Protein AF-A0A3A8ZAN8-F1 (afdb_monomer_lite)

pLDDT: mean 76.98, std 11.18, range [51.56, 93.5]

Secondary structure (DSSP, 8-state):
--HHHHHHHHHHHHHHHHHHHHHTHHHHHHHHHHHHHHHHHHHHHHHHHHHHHHHHHHHHHHHHHHHHHHHHHTTSS-HHHHHHHHHHHHHHHHHHHHHHHHHHHHHHHHHHTS--HHHHHHHHHHHHH--S--HHHHHHH-S-------

Sequence (150 aa):
MNQRVLIEVVLTDIRAKAELAKRDLGSLIKRIRTQRRAATAGEIKRAQTTLTAIEKRLAELSKLTQVIYEDNVSGKLTDERFMKMSQRYDEEQQQLKKDIEELQRQCDRENDRAFCKEQFLKAVRKFMEMKTLTPTILHELVERIDVYQT

Radius of gyration: 28.52 Å; chain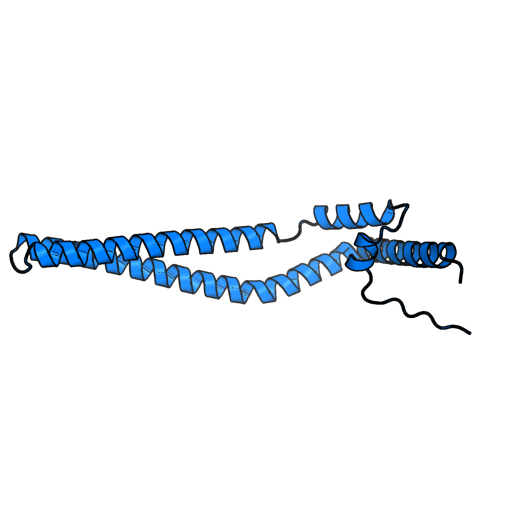s: 1; bounding box: 70×25×70 Å

Structure (mmCIF, N/CA/C/O backbone):
data_AF-A0A3A8ZAN8-F1
#
_entry.id   AF-A0A3A8ZAN8-F1
#
loop_
_atom_site.group_PDB
_atom_site.id
_atom_site.type_symbol
_atom_site.label_atom_id
_atom_site.label_alt_id
_atom_site.label_comp_id
_atom_site.label_asym_id
_atom_site.label_entity_id
_atom_site.label_seq_id
_atom_site.pdbx_PDB_ins_code
_atom_site.Cartn_x
_atom_site.Cartn_y
_atom_site.Cartn_z
_atom_site.occupancy
_atom_site.B_iso_or_equiv
_atom_site.auth_seq_id
_atom_site.auth_comp_id
_atom_site.auth_asym_id
_atom_site.auth_atom_id
_atom_site.pdbx_PDB_model_num
ATOM 1 N N . MET A 1 1 ? 46.940 3.616 -30.488 1.00 52.62 1 MET A N 1
ATOM 2 C CA . MET A 1 1 ? 45.562 3.458 -31.002 1.00 52.62 1 MET A CA 1
ATOM 3 C C . MET A 1 1 ? 44.898 4.830 -30.993 1.00 52.62 1 MET A C 1
ATOM 5 O O . MET A 1 1 ? 44.898 5.475 -29.954 1.00 52.62 1 MET A O 1
ATOM 9 N N . ASN A 1 2 ? 44.440 5.335 -32.141 1.00 63.88 2 ASN A N 1
ATOM 10 C CA . ASN A 1 2 ? 43.892 6.692 -32.233 1.00 63.88 2 ASN A CA 1
ATOM 11 C C . ASN A 1 2 ? 42.530 6.760 -31.528 1.00 63.88 2 ASN A C 1
ATOM 13 O O . ASN A 1 2 ? 41.580 6.122 -31.972 1.00 63.88 2 ASN A O 1
ATOM 17 N N . GLN A 1 3 ? 42.419 7.569 -30.470 1.00 66.75 3 GLN A N 1
ATOM 18 C CA . GLN A 1 3 ? 41.173 7.819 -29.728 1.00 66.75 3 GLN A CA 1
ATOM 19 C C . GLN A 1 3 ? 40.000 8.182 -30.659 1.00 66.75 3 GLN A C 1
ATOM 21 O O . GLN A 1 3 ? 38.870 7.765 -30.428 1.00 66.75 3 GLN A O 1
ATOM 26 N N . ARG A 1 4 ? 40.281 8.892 -31.761 1.00 72.81 4 ARG A N 1
ATOM 27 C CA . ARG A 1 4 ? 39.295 9.216 -32.805 1.00 72.81 4 ARG A CA 1
ATOM 28 C C . ARG A 1 4 ? 38.702 7.980 -33.489 1.00 72.81 4 ARG A C 1
ATOM 30 O O . ARG A 1 4 ? 37.497 7.934 -33.684 1.00 72.81 4 ARG A O 1
ATOM 37 N N . VAL A 1 5 ? 39.527 6.977 -33.789 1.00 77.31 5 VAL A N 1
ATOM 38 C CA . VAL A 1 5 ? 39.090 5.742 -34.462 1.00 77.31 5 VAL A CA 1
ATOM 39 C C . VAL A 1 5 ? 38.217 4.908 -33.527 1.00 77.31 5 VAL A C 1
ATOM 41 O O . VAL A 1 5 ? 37.176 4.411 -33.941 1.00 77.31 5 VAL A O 1
ATOM 44 N N . LEU A 1 6 ? 38.585 4.807 -32.245 1.00 77.81 6 LEU A N 1
ATOM 45 C CA . LEU A 1 6 ? 37.768 4.096 -31.258 1.00 77.81 6 LEU A CA 1
ATOM 46 C C . LEU A 1 6 ? 36.402 4.776 -31.062 1.00 77.81 6 LEU A C 1
ATOM 48 O O . LEU A 1 6 ? 35.382 4.094 -31.021 1.00 77.81 6 LEU A O 1
ATOM 52 N N . ILE A 1 7 ? 36.367 6.113 -31.002 1.00 78.94 7 ILE A N 1
ATOM 53 C CA . ILE A 1 7 ? 35.115 6.877 -30.893 1.00 78.94 7 ILE A CA 1
ATOM 54 C C . ILE A 1 7 ? 34.216 6.648 -32.116 1.00 78.94 7 ILE A C 1
ATOM 56 O O . ILE A 1 7 ? 33.016 6.440 -31.947 1.00 78.94 7 ILE A O 1
ATOM 60 N N . GLU A 1 8 ? 34.768 6.653 -33.332 1.00 78.88 8 GLU A N 1
ATOM 61 C CA . GLU A 1 8 ? 33.988 6.395 -34.550 1.00 78.88 8 GLU A CA 1
ATOM 62 C C . GLU A 1 8 ? 33.424 4.973 -34.604 1.00 78.88 8 GLU A C 1
ATOM 64 O O . GLU A 1 8 ? 32.253 4.795 -34.950 1.00 78.88 8 GLU A O 1
ATOM 69 N N . VAL A 1 9 ? 34.215 3.967 -34.222 1.00 81.75 9 VAL A N 1
ATOM 70 C CA . VAL A 1 9 ? 33.768 2.566 -34.188 1.00 81.75 9 VAL A CA 1
ATOM 71 C C . VAL A 1 9 ? 32.639 2.386 -33.175 1.00 81.75 9 VAL A C 1
ATOM 73 O O . VAL A 1 9 ? 31.597 1.823 -33.511 1.00 81.75 9 VAL A O 1
ATOM 76 N N . VAL A 1 10 ? 32.796 2.931 -31.966 1.00 79.50 10 VAL A N 1
ATOM 77 C CA . VAL A 1 10 ? 31.777 2.844 -30.911 1.00 79.50 10 VAL A CA 1
ATOM 78 C C . VAL A 1 10 ? 30.502 3.599 -31.305 1.00 79.50 10 VAL A C 1
ATOM 80 O O . VAL A 1 10 ? 29.403 3.076 -31.135 1.00 79.50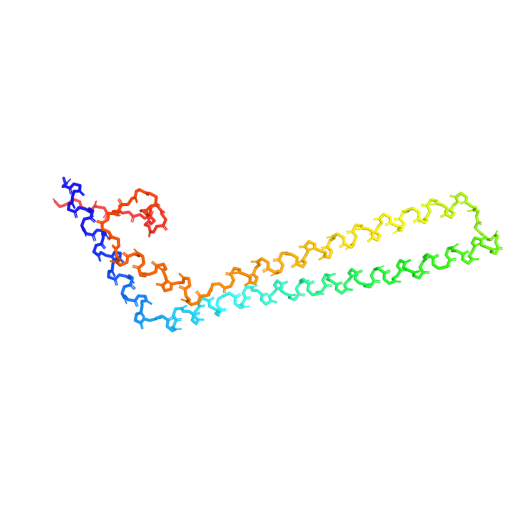 10 VAL A O 1
ATOM 83 N N . LEU A 1 11 ? 30.615 4.797 -31.892 1.00 79.81 11 LEU A N 1
ATOM 84 C CA . LEU A 1 11 ? 29.453 5.542 -32.395 1.00 79.81 11 LEU A CA 1
ATOM 85 C C . LEU A 1 11 ? 28.712 4.784 -33.500 1.00 79.81 11 LEU A C 1
ATOM 87 O O . LEU A 1 11 ? 27.480 4.779 -33.527 1.00 79.81 11 LEU A O 1
ATOM 91 N N . THR A 1 12 ? 29.446 4.151 -34.412 1.00 81.19 12 THR A N 1
ATOM 92 C CA . THR A 1 12 ? 28.859 3.381 -35.514 1.00 81.19 12 THR A CA 1
ATOM 93 C C . THR A 1 12 ? 28.125 2.148 -34.989 1.00 81.19 12 THR A C 1
ATOM 95 O O . THR A 1 12 ? 26.995 1.896 -35.406 1.00 81.19 12 THR A O 1
ATOM 98 N N . ASP A 1 13 ? 28.709 1.434 -34.025 1.00 79.88 13 ASP A N 1
ATOM 99 C CA . ASP A 1 13 ? 28.081 0.274 -33.383 1.00 79.88 13 ASP A CA 1
ATOM 100 C C . ASP A 1 13 ? 26.811 0.659 -32.605 1.00 79.88 13 ASP A C 1
ATOM 102 O O . ASP A 1 13 ? 25.757 0.041 -32.780 1.00 79.88 13 ASP A O 1
ATOM 106 N N . ILE A 1 14 ? 26.856 1.744 -31.822 1.00 77.44 14 ILE A N 1
ATOM 107 C CA . ILE A 1 14 ? 25.683 2.262 -31.099 1.00 77.44 14 ILE A CA 1
ATOM 108 C C . ILE A 1 14 ? 24.559 2.629 -32.076 1.00 77.44 14 ILE A C 1
ATOM 110 O O . ILE A 1 14 ? 23.401 2.276 -31.846 1.00 77.44 14 ILE A O 1
ATOM 114 N N . ARG A 1 15 ? 24.876 3.294 -33.195 1.00 78.31 15 ARG A N 1
ATOM 115 C CA . ARG A 1 15 ? 23.885 3.647 -34.227 1.00 78.31 15 ARG A CA 1
ATOM 116 C C . ARG A 1 15 ? 23.307 2.416 -34.923 1.00 78.31 15 ARG A C 1
ATOM 118 O O . ARG A 1 15 ? 22.097 2.362 -35.137 1.00 78.31 15 ARG A O 1
ATOM 125 N N . ALA A 1 16 ? 24.132 1.420 -35.240 1.00 77.94 16 ALA A N 1
ATOM 126 C CA . ALA A 1 16 ? 23.676 0.170 -35.843 1.00 77.94 16 ALA A CA 1
ATOM 127 C C . ALA A 1 16 ? 22.724 -0.593 -34.906 1.00 77.94 16 ALA A C 1
ATOM 129 O O . ALA A 1 16 ? 21.653 -1.034 -35.329 1.00 77.94 16 ALA A O 1
ATOM 130 N N . LYS A 1 17 ? 23.059 -0.675 -33.612 1.00 75.00 17 LYS A N 1
ATOM 131 C CA . LYS A 1 17 ? 22.198 -1.264 -32.575 1.00 75.00 17 LYS A CA 1
ATOM 132 C C . LYS A 1 17 ? 20.906 -0.468 -32.369 1.00 75.00 17 LYS A C 1
ATOM 134 O O . LYS A 1 17 ? 19.846 -1.071 -32.212 1.00 75.00 17 LYS A O 1
ATOM 139 N N . ALA A 1 18 ? 20.959 0.864 -32.434 1.00 74.12 18 ALA A N 1
ATOM 140 C CA . ALA A 1 18 ? 19.777 1.726 -32.373 1.00 74.12 18 ALA A CA 1
ATOM 141 C C . ALA A 1 18 ? 18.824 1.498 -33.566 1.00 74.12 18 ALA A C 1
ATOM 143 O O . ALA A 1 18 ? 17.609 1.401 -33.379 1.00 74.12 18 ALA A O 1
ATOM 144 N N . GLU A 1 19 ? 19.353 1.335 -34.781 1.00 76.19 19 GLU A N 1
ATOM 145 C CA . GLU A 1 19 ? 18.556 1.003 -35.970 1.00 76.19 19 GLU A CA 1
ATOM 146 C C . GLU A 1 19 ? 17.978 -0.422 -35.915 1.00 76.19 19 GLU A C 1
ATOM 148 O O . GLU A 1 19 ? 16.816 -0.634 -36.272 1.00 76.19 19 GLU A O 1
ATOM 153 N N . LEU A 1 20 ? 18.724 -1.397 -35.389 1.00 72.62 20 LEU A N 1
ATOM 154 C CA . LEU A 1 20 ? 18.193 -2.740 -35.123 1.00 72.62 20 LEU A CA 1
ATOM 155 C C . LEU A 1 20 ? 17.042 -2.699 -34.104 1.00 72.62 20 LEU A C 1
ATOM 157 O O . LEU A 1 20 ? 15.985 -3.286 -34.345 1.00 72.62 20 LEU A O 1
ATOM 161 N N . ALA A 1 21 ? 17.193 -1.936 -33.017 1.00 69.00 21 ALA A N 1
ATOM 162 C CA . ALA A 1 21 ? 16.151 -1.750 -32.006 1.00 69.00 21 ALA A CA 1
ATOM 163 C C . ALA A 1 21 ? 14.896 -1.044 -32.556 1.00 69.00 21 ALA A C 1
ATOM 165 O O . ALA A 1 21 ? 13.781 -1.306 -32.102 1.00 69.00 21 ALA A O 1
ATOM 166 N N . LYS A 1 22 ? 15.053 -0.168 -33.554 1.00 72.00 22 LYS A N 1
ATOM 167 C CA . LYS A 1 22 ? 13.946 0.488 -34.265 1.00 72.00 22 LYS A CA 1
ATOM 168 C C . LYS A 1 22 ? 13.192 -0.474 -35.187 1.00 72.00 22 LYS A C 1
ATOM 170 O O . LYS A 1 22 ? 11.968 -0.382 -35.273 1.00 72.00 22 LYS A O 1
ATOM 175 N N . ARG A 1 23 ? 13.894 -1.395 -35.860 1.00 72.94 23 ARG A N 1
ATOM 176 C CA . ARG A 1 23 ? 13.287 -2.410 -36.743 1.00 72.94 23 ARG A CA 1
ATOM 177 C C . ARG A 1 23 ? 12.531 -3.485 -35.965 1.00 72.94 23 ARG A C 1
ATOM 179 O O . ARG A 1 23 ? 11.454 -3.880 -36.397 1.00 72.94 23 ARG A O 1
ATOM 186 N N . ASP A 1 24 ? 13.041 -3.893 -34.803 1.00 70.62 24 ASP A N 1
ATOM 187 C CA . ASP A 1 24 ? 12.407 -4.904 -33.939 1.00 70.62 24 ASP A CA 1
ATOM 188 C C . ASP A 1 24 ? 11.633 -4.303 -32.746 1.00 70.62 24 ASP A C 1
ATOM 190 O O . ASP A 1 24 ? 11.371 -4.945 -31.725 1.00 70.62 24 ASP A O 1
ATOM 194 N N . LEU A 1 25 ? 11.233 -3.036 -32.876 1.00 64.00 25 LEU A N 1
ATOM 195 C CA . LEU A 1 25 ? 10.582 -2.259 -31.821 1.00 64.00 25 LEU A CA 1
ATOM 196 C C . LEU A 1 25 ? 9.355 -2.971 -31.234 1.00 64.00 25 LEU A C 1
ATOM 198 O O . LEU A 1 25 ? 9.120 -2.932 -30.027 1.00 64.00 25 LEU A O 1
ATOM 202 N N . GLY A 1 26 ? 8.567 -3.633 -32.085 1.00 67.31 26 GLY A N 1
ATOM 203 C CA . GLY A 1 26 ? 7.373 -4.364 -31.663 1.00 67.31 26 GLY A CA 1
ATOM 204 C C . GLY A 1 26 ? 7.694 -5.544 -30.743 1.00 67.31 26 GLY A C 1
ATOM 205 O O . GLY A 1 26 ? 7.055 -5.694 -29.699 1.00 67.31 26 GLY A O 1
ATOM 206 N N . SER A 1 27 ? 8.699 -6.352 -31.091 1.00 71.44 27 SER A N 1
ATOM 207 C CA . SER A 1 27 ? 9.129 -7.507 -30.295 1.00 71.44 27 SER A CA 1
ATOM 208 C C . SER A 1 27 ? 9.825 -7.073 -29.009 1.00 71.44 27 SER A C 1
ATOM 210 O O . SER A 1 27 ? 9.531 -7.614 -27.942 1.00 71.44 27 SER A O 1
ATOM 212 N N . LEU A 1 28 ? 10.677 -6.044 -29.073 1.00 66.88 28 LEU A N 1
ATOM 213 C CA . LEU A 1 28 ? 11.393 -5.523 -27.910 1.00 66.88 28 LEU A CA 1
ATOM 214 C C . LEU A 1 28 ? 10.424 -4.932 -26.875 1.00 66.88 28 LEU A C 1
ATOM 216 O O . LEU A 1 28 ? 10.473 -5.296 -25.702 1.00 66.88 28 LEU A O 1
ATOM 220 N N . ILE A 1 29 ? 9.468 -4.100 -27.313 1.00 67.88 29 ILE A N 1
ATOM 221 C CA . ILE A 1 29 ? 8.406 -3.572 -26.442 1.00 67.88 29 ILE A CA 1
ATOM 222 C C . ILE A 1 29 ? 7.569 -4.717 -25.869 1.00 67.88 29 ILE A C 1
ATOM 224 O O . ILE A 1 29 ? 7.226 -4.695 -24.687 1.00 67.88 29 ILE A O 1
ATOM 228 N N . LYS A 1 30 ? 7.239 -5.735 -26.674 1.00 70.69 30 LYS A N 1
ATOM 229 C CA . LYS A 1 30 ? 6.483 -6.902 -26.206 1.00 70.69 30 LYS A CA 1
ATOM 230 C C . LYS A 1 30 ? 7.263 -7.686 -25.149 1.00 70.69 30 LYS A C 1
ATOM 232 O O . LYS A 1 30 ? 6.675 -8.036 -24.129 1.00 70.69 30 LYS A O 1
ATOM 237 N N . ARG A 1 31 ? 8.566 -7.910 -25.330 1.00 69.69 31 ARG A N 1
ATOM 238 C CA . ARG A 1 31 ? 9.443 -8.567 -24.346 1.00 69.69 31 ARG A CA 1
ATOM 239 C C . ARG A 1 31 ? 9.543 -7.759 -23.055 1.00 69.69 31 ARG A C 1
ATOM 241 O O . ARG A 1 31 ? 9.251 -8.312 -22.000 1.00 69.69 31 ARG A O 1
ATOM 248 N N . ILE A 1 32 ? 9.820 -6.456 -23.139 1.00 67.12 32 ILE A N 1
ATOM 249 C CA . ILE A 1 32 ? 9.889 -5.557 -21.973 1.00 67.12 32 ILE A CA 1
ATOM 250 C C . ILE A 1 32 ? 8.555 -5.550 -21.216 1.00 67.12 32 ILE A C 1
ATOM 252 O O . ILE A 1 32 ? 8.534 -5.691 -19.995 1.00 67.12 32 ILE A O 1
ATOM 256 N N . ARG A 1 33 ? 7.422 -5.459 -21.926 1.00 66.50 33 ARG A N 1
ATOM 257 C CA . ARG A 1 33 ? 6.083 -5.541 -21.318 1.00 66.50 33 ARG A CA 1
ATOM 258 C C . ARG A 1 33 ? 5.817 -6.892 -20.668 1.00 66.50 33 ARG A C 1
ATOM 260 O O . ARG A 1 33 ? 5.207 -6.928 -19.609 1.00 66.50 33 ARG A O 1
ATOM 267 N N . THR A 1 34 ? 6.241 -7.992 -21.285 1.00 70.69 34 THR A N 1
ATOM 268 C CA . THR A 1 34 ? 6.003 -9.348 -20.762 1.00 70.69 34 THR A CA 1
ATOM 269 C C . THR A 1 34 ? 6.852 -9.608 -19.517 1.00 70.69 34 THR A C 1
ATOM 271 O O . THR A 1 34 ? 6.326 -10.064 -18.506 1.00 70.69 34 THR A O 1
ATOM 274 N N . GLN A 1 35 ? 8.132 -9.230 -19.553 1.00 67.56 35 GLN A N 1
ATOM 275 C CA . GLN A 1 35 ? 9.051 -9.328 -18.420 1.00 67.56 35 G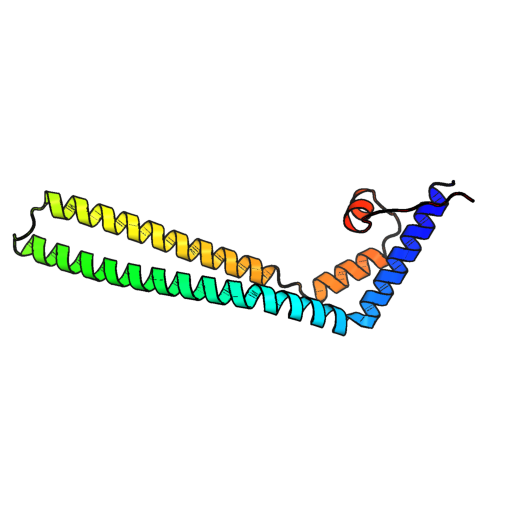LN A CA 1
ATOM 276 C C . GLN A 1 35 ? 8.582 -8.458 -17.248 1.00 67.56 35 GLN A C 1
ATOM 278 O O . GLN A 1 35 ? 8.556 -8.913 -16.107 1.00 67.56 35 GLN A O 1
ATOM 283 N N . ARG A 1 36 ? 8.113 -7.236 -17.532 1.00 64.38 36 ARG A N 1
ATOM 284 C CA . ARG A 1 36 ? 7.540 -6.360 -16.506 1.00 64.38 36 ARG A CA 1
ATOM 285 C C . ARG A 1 36 ? 6.209 -6.851 -15.968 1.00 64.38 36 ARG A C 1
ATOM 287 O O . ARG A 1 36 ? 6.032 -6.795 -14.762 1.00 64.38 36 ARG A O 1
ATOM 294 N N . ARG A 1 37 ? 5.298 -7.363 -16.804 1.00 66.38 37 ARG A N 1
ATOM 295 C CA . ARG A 1 37 ? 4.021 -7.952 -16.350 1.00 66.38 37 ARG A CA 1
ATOM 296 C C . ARG A 1 37 ? 4.238 -9.118 -15.392 1.00 66.38 37 ARG A C 1
ATOM 298 O O . ARG A 1 37 ? 3.513 -9.223 -14.412 1.00 66.38 37 ARG A O 1
ATOM 305 N N . ALA A 1 38 ? 5.226 -9.973 -15.657 1.00 66.25 38 ALA A N 1
ATOM 306 C CA . ALA A 1 38 ? 5.549 -11.089 -14.772 1.00 66.25 38 ALA A CA 1
ATOM 307 C C . ALA A 1 38 ? 6.069 -10.611 -13.402 1.00 66.25 38 ALA A C 1
ATOM 309 O O . ALA A 1 38 ? 5.659 -11.153 -12.380 1.00 66.25 38 ALA A O 1
ATOM 310 N N . ALA A 1 39 ? 6.909 -9.568 -13.376 1.00 63.31 39 ALA A N 1
ATOM 311 C CA . ALA A 1 39 ? 7.409 -8.969 -12.136 1.00 63.31 39 ALA A CA 1
ATOM 312 C C . ALA A 1 39 ? 6.313 -8.207 -11.359 1.00 63.31 39 ALA A C 1
ATOM 314 O O . ALA A 1 39 ? 6.117 -8.434 -10.168 1.00 63.31 39 ALA A O 1
ATOM 315 N N . THR A 1 40 ? 5.523 -7.385 -12.055 1.00 66.69 40 THR A N 1
ATOM 316 C CA . THR A 1 40 ? 4.473 -6.551 -11.442 1.00 66.69 40 THR A CA 1
ATOM 317 C C . THR A 1 40 ? 3.245 -7.341 -11.003 1.00 66.69 40 THR A C 1
ATOM 319 O O . THR A 1 40 ? 2.592 -6.936 -10.053 1.00 66.69 40 THR A O 1
ATOM 322 N N . ALA A 1 41 ? 2.913 -8.486 -11.612 1.00 72.88 41 ALA A N 1
ATOM 323 C CA . ALA A 1 41 ? 1.738 -9.261 -11.196 1.00 72.88 41 ALA A CA 1
ATOM 324 C C . ALA A 1 41 ? 1.830 -9.743 -9.735 1.00 72.88 41 ALA A C 1
ATOM 326 O O . ALA A 1 41 ? 0.837 -9.711 -9.005 1.00 72.88 41 ALA A O 1
ATOM 327 N N . GLY A 1 42 ? 3.021 -10.164 -9.294 1.00 76.94 42 GLY A N 1
ATOM 328 C CA . GLY A 1 42 ? 3.258 -10.559 -7.905 1.00 76.94 42 GLY A CA 1
ATOM 329 C C . GLY A 1 42 ? 3.184 -9.373 -6.941 1.00 76.94 42 GLY A C 1
ATOM 330 O O . GLY A 1 42 ? 2.581 -9.484 -5.875 1.00 76.94 42 GLY A O 1
ATOM 331 N N . GLU A 1 43 ? 3.752 -8.234 -7.332 1.00 76.50 43 GLU A N 1
ATOM 332 C CA . GLU A 1 43 ? 3.754 -6.996 -6.544 1.00 76.50 43 GLU A CA 1
ATOM 333 C C . GLU A 1 43 ? 2.353 -6.395 -6.419 1.00 76.50 43 GLU A C 1
ATOM 335 O O . GLU A 1 43 ? 1.931 -6.078 -5.312 1.00 76.50 43 GLU A O 1
ATOM 340 N N . ILE A 1 44 ? 1.586 -6.348 -7.512 1.00 75.94 44 ILE A N 1
ATOM 341 C CA . ILE A 1 44 ? 0.190 -5.892 -7.529 1.00 75.94 44 ILE A CA 1
ATOM 342 C C . ILE A 1 44 ? -0.661 -6.771 -6.614 1.00 75.94 44 ILE A C 1
ATOM 344 O O . ILE A 1 44 ? -1.425 -6.255 -5.803 1.00 75.94 44 ILE A O 1
ATOM 348 N N . LYS A 1 45 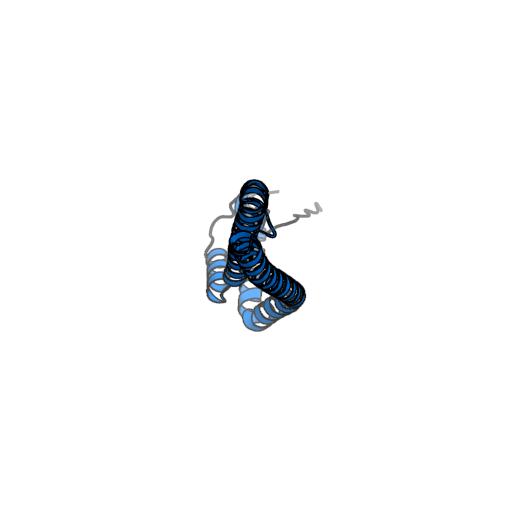? -0.513 -8.100 -6.689 1.00 83.31 45 LYS A N 1
ATOM 349 C CA . LYS A 1 45 ? -1.281 -9.015 -5.834 1.00 83.31 45 LYS A CA 1
ATOM 350 C C . LYS A 1 45 ? -0.937 -8.834 -4.352 1.00 83.31 45 LYS A C 1
ATOM 352 O O . LYS A 1 45 ? -1.832 -8.867 -3.507 1.00 83.31 45 LYS A O 1
ATOM 357 N N . ARG A 1 46 ? 0.344 -8.626 -4.026 1.00 84.56 46 ARG A N 1
ATOM 358 C CA . ARG A 1 46 ? 0.786 -8.311 -2.657 1.00 84.56 46 ARG A CA 1
ATOM 359 C C . ARG A 1 46 ? 0.213 -6.975 -2.191 1.00 84.56 46 ARG A C 1
ATOM 361 O O . ARG A 1 46 ? -0.394 -6.944 -1.131 1.00 84.56 46 ARG A O 1
ATOM 368 N N . ALA A 1 47 ? 0.326 -5.923 -3.001 1.00 81.31 47 ALA A N 1
ATOM 369 C CA . ALA A 1 47 ? -0.213 -4.599 -2.698 1.00 81.31 47 ALA A CA 1
ATOM 370 C C . ALA A 1 47 ? -1.730 -4.638 -2.459 1.00 81.31 47 ALA A C 1
ATOM 372 O O . ALA A 1 47 ? -2.200 -4.105 -1.460 1.00 81.31 47 ALA A O 1
ATOM 373 N N . GLN A 1 48 ? -2.487 -5.343 -3.306 1.00 83.50 48 GLN A N 1
ATOM 374 C CA . GLN A 1 48 ? -3.927 -5.553 -3.118 1.00 83.50 48 GLN A CA 1
ATOM 375 C C . GLN A 1 48 ? -4.237 -6.284 -1.809 1.00 83.50 48 GLN A C 1
ATOM 377 O O . GLN A 1 48 ? -5.114 -5.862 -1.067 1.00 83.50 48 GLN A O 1
ATOM 382 N N . THR A 1 49 ? -3.494 -7.350 -1.495 1.00 89.19 49 THR A N 1
ATOM 383 C CA . THR A 1 49 ? -3.692 -8.108 -0.248 1.00 89.19 49 THR A CA 1
ATOM 384 C C . THR A 1 49 ? -3.423 -7.233 0.980 1.00 89.19 49 THR A C 1
ATOM 386 O O . THR A 1 49 ? -4.198 -7.258 1.935 1.00 89.19 49 THR A O 1
ATOM 389 N N . THR A 1 50 ? -2.354 -6.433 0.945 1.00 88.44 50 THR A N 1
ATOM 390 C CA . THR A 1 50 ? -2.017 -5.483 2.010 1.00 88.44 50 THR A CA 1
ATOM 391 C C . THR A 1 50 ? -3.089 -4.406 2.156 1.00 88.44 50 THR A C 1
ATOM 393 O O . THR A 1 50 ? -3.524 -4.147 3.274 1.00 88.44 50 THR A O 1
ATOM 396 N N . LEU A 1 51 ? -3.573 -3.826 1.052 1.00 88.19 51 LEU A N 1
ATOM 397 C CA . LEU A 1 51 ? -4.653 -2.835 1.078 1.00 88.19 51 LEU A CA 1
ATOM 398 C C . LEU A 1 51 ? -5.921 -3.405 1.715 1.00 88.19 51 LEU A C 1
ATOM 400 O O . LEU A 1 51 ? -6.440 -2.813 2.655 1.00 88.19 51 LEU A O 1
ATOM 404 N N . THR A 1 52 ? -6.363 -4.591 1.293 1.00 90.25 52 THR A N 1
ATOM 405 C CA . THR A 1 52 ? -7.541 -5.242 1.884 1.00 90.25 52 THR A CA 1
ATOM 406 C C . THR A 1 52 ? -7.354 -5.529 3.378 1.00 90.25 52 THR A C 1
ATOM 408 O O . THR A 1 52 ? -8.297 -5.399 4.158 1.00 90.25 52 THR A O 1
ATOM 411 N N . ALA A 1 53 ? -6.145 -5.903 3.809 1.00 92.00 53 ALA A N 1
ATOM 412 C CA . ALA A 1 53 ? -5.847 -6.107 5.225 1.00 92.00 53 ALA A CA 1
ATOM 413 C C . ALA A 1 53 ? -5.936 -4.797 6.028 1.00 92.00 53 ALA A C 1
ATOM 415 O O . ALA A 1 53 ? -6.527 -4.786 7.109 1.00 92.00 53 ALA A O 1
ATOM 416 N N . ILE A 1 54 ? -5.403 -3.697 5.487 1.00 88.75 54 ILE A N 1
ATOM 417 C CA . ILE A 1 54 ? -5.480 -2.372 6.111 1.00 88.75 54 ILE A CA 1
ATOM 418 C C . ILE A 1 54 ? -6.934 -1.882 6.172 1.00 88.75 54 ILE A C 1
ATOM 420 O O . ILE A 1 54 ? -7.380 -1.429 7.223 1.00 88.75 54 ILE A O 1
ATOM 424 N N . GLU A 1 55 ? -7.703 -2.020 5.090 1.00 88.81 55 GLU A N 1
ATOM 425 C CA . GLU A 1 55 ? -9.126 -1.655 5.047 1.00 88.81 55 GLU A CA 1
ATOM 426 C C . GLU A 1 55 ? -9.939 -2.426 6.090 1.00 88.81 55 GLU A C 1
ATOM 428 O O . GLU A 1 55 ? -10.741 -1.843 6.824 1.00 88.81 55 GLU A O 1
ATOM 433 N N . LYS A 1 56 ? -9.688 -3.735 6.214 1.00 93.50 56 LYS A N 1
ATOM 434 C CA . LYS A 1 56 ? -10.323 -4.561 7.241 1.00 93.50 56 LYS A CA 1
ATOM 435 C C . LYS A 1 56 ? -9.968 -4.070 8.644 1.00 93.50 56 LYS A C 1
ATOM 437 O O . LYS A 1 56 ? -10.854 -3.956 9.488 1.00 93.50 56 LYS A O 1
ATOM 442 N N . ARG A 1 57 ? -8.697 -3.739 8.887 1.00 93.19 57 ARG A N 1
ATOM 443 C CA . ARG A 1 57 ? -8.247 -3.218 10.181 1.00 93.19 57 ARG A CA 1
ATOM 444 C C . ARG A 1 57 ? -8.880 -1.866 10.509 1.00 93.19 57 ARG A C 1
ATOM 446 O O . ARG A 1 57 ? -9.298 -1.659 11.642 1.00 93.19 57 ARG A O 1
ATOM 453 N N . LEU A 1 58 ? -9.013 -0.973 9.529 1.00 89.00 58 LEU A N 1
ATOM 454 C CA . LEU A 1 58 ? -9.713 0.302 9.702 1.00 89.00 58 LEU A CA 1
ATOM 455 C C . LEU A 1 58 ? -11.181 0.089 10.091 1.00 89.00 58 LEU A C 1
ATOM 457 O O . LEU A 1 58 ? -11.654 0.727 11.028 1.00 89.00 58 LEU A O 1
ATOM 461 N N . ALA A 1 59 ? -11.878 -0.846 9.439 1.00 90.56 59 ALA A N 1
ATOM 462 C CA . ALA A 1 59 ? -13.258 -1.184 9.787 1.00 90.56 59 ALA A CA 1
ATOM 463 C C . ALA A 1 59 ? -13.380 -1.781 11.203 1.00 90.56 59 ALA A C 1
ATOM 465 O O . ALA A 1 59 ? -14.307 -1.448 11.945 1.00 90.56 59 ALA A O 1
ATOM 466 N N . GLU A 1 60 ? -12.431 -2.632 11.606 1.00 92.56 60 GLU A N 1
ATOM 467 C CA . GLU A 1 60 ? -12.343 -3.148 12.976 1.00 92.56 60 GLU A CA 1
ATOM 468 C C . GLU A 1 60 ? -12.140 -2.016 13.990 1.00 92.56 60 GLU A C 1
ATOM 470 O O . GLU A 1 60 ? -12.851 -1.972 14.994 1.00 92.56 60 GLU A O 1
ATOM 475 N N . LEU A 1 61 ? -11.227 -1.078 13.716 1.00 90.69 61 LEU A N 1
ATOM 476 C CA . LEU A 1 61 ? -10.993 0.087 14.571 1.00 90.69 61 LEU A CA 1
ATOM 477 C C . LEU A 1 61 ? -12.248 0.956 14.687 1.00 90.69 61 LEU A C 1
ATOM 479 O O . LEU A 1 61 ? -12.608 1.327 15.797 1.00 90.69 61 LEU A O 1
ATOM 483 N N . SER A 1 62 ? -12.968 1.220 13.591 1.00 87.12 62 SER A N 1
ATOM 484 C CA . SER A 1 62 ? -14.238 1.961 13.645 1.00 87.12 62 SER A CA 1
ATOM 485 C C . SER A 1 62 ? -15.263 1.291 14.564 1.00 87.12 62 SER A C 1
ATOM 487 O O . SER A 1 62 ? -15.917 1.966 15.359 1.00 87.12 62 SER A O 1
ATOM 489 N N . LYS A 1 63 ? -15.370 -0.041 14.503 1.00 91.50 63 LYS A N 1
ATOM 490 C CA . LYS A 1 63 ? -16.260 -0.801 15.386 1.00 91.50 63 LYS A CA 1
ATOM 491 C C . LYS A 1 63 ? -15.805 -0.741 16.846 1.00 91.50 63 LYS A C 1
ATOM 493 O O . LYS A 1 63 ? -16.638 -0.578 17.732 1.00 91.50 63 LYS A O 1
ATOM 498 N N . LEU A 1 64 ? -14.503 -0.862 17.105 1.00 89.00 64 LEU A N 1
ATOM 499 C CA . LEU A 1 64 ? -13.946 -0.768 18.456 1.00 89.00 64 LEU A CA 1
ATOM 500 C C . LEU A 1 64 ? -14.174 0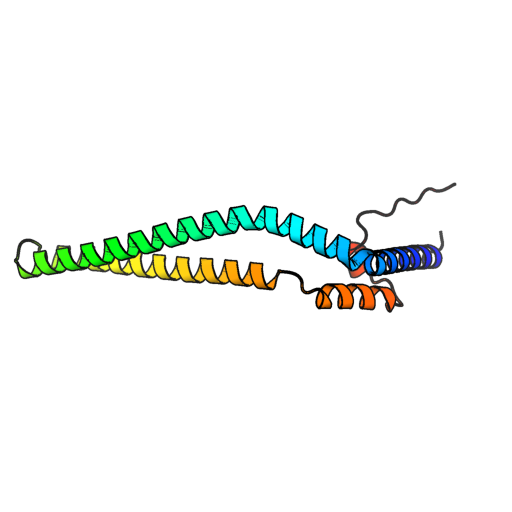.618 19.065 1.00 89.00 64 LEU A C 1
ATOM 502 O O . LEU A 1 64 ? -14.571 0.702 20.223 1.00 89.00 64 LEU A O 1
ATOM 506 N N . THR A 1 65 ? -14.006 1.689 18.288 1.00 85.75 65 THR A N 1
ATOM 507 C CA . THR A 1 65 ? -14.292 3.056 18.740 1.00 85.75 65 THR A CA 1
ATOM 508 C C . THR A 1 65 ? -15.765 3.229 19.112 1.00 85.75 65 THR A C 1
ATOM 510 O O . THR A 1 65 ? -16.063 3.820 20.148 1.00 85.75 65 THR A O 1
ATOM 513 N N . GLN A 1 66 ? -16.688 2.664 18.325 1.00 85.94 66 GLN A N 1
ATOM 514 C CA . GLN A 1 66 ? -18.116 2.694 18.650 1.00 85.94 66 GLN A CA 1
ATOM 515 C C . GLN A 1 66 ? -18.417 1.970 19.972 1.00 85.94 66 GLN A C 1
ATOM 517 O O . GLN A 1 66 ? -19.073 2.537 20.843 1.00 85.94 66 GLN A O 1
ATOM 522 N N . VAL A 1 67 ? -17.891 0.755 20.154 1.00 90.19 67 VAL A N 1
ATOM 523 C CA . VAL A 1 67 ? -18.086 -0.021 21.392 1.00 90.19 67 VAL A CA 1
ATOM 524 C C . VAL A 1 67 ? -17.520 0.717 22.605 1.00 90.19 67 VAL A C 1
ATOM 526 O O . VAL A 1 67 ? -18.174 0.797 23.639 1.00 90.19 67 VAL A O 1
ATOM 529 N N . ILE A 1 68 ? -16.329 1.307 22.481 1.00 87.69 68 ILE A N 1
ATOM 530 C CA . ILE A 1 68 ? -15.697 2.067 23.567 1.00 87.69 68 ILE A CA 1
ATOM 531 C C . ILE A 1 68 ? -16.519 3.301 23.952 1.00 87.69 68 ILE A C 1
ATOM 533 O O . ILE A 1 68 ? -16.611 3.625 25.137 1.00 87.69 68 ILE A O 1
ATOM 537 N N . TYR A 1 69 ? -17.140 3.973 22.982 1.00 87.81 69 TYR A N 1
ATOM 538 C CA . TYR A 1 69 ? -18.054 5.078 23.257 1.00 87.81 69 TYR A CA 1
ATOM 539 C C . TYR A 1 69 ? -19.309 4.608 24.006 1.00 87.81 69 TYR A C 1
ATOM 541 O O . TYR A 1 69 ? -19.671 5.195 25.026 1.00 87.81 69 TYR A O 1
ATOM 549 N N . GLU A 1 70 ? -19.939 3.522 23.551 1.00 89.38 70 GLU A N 1
ATOM 550 C CA . GLU A 1 70 ? -21.120 2.932 24.197 1.00 89.38 70 GLU A CA 1
ATOM 551 C C . GLU A 1 70 ? -20.822 2.463 25.636 1.00 89.38 70 GLU A C 1
ATOM 553 O O . GLU A 1 70 ? -21.606 2.705 26.562 1.00 89.38 70 GLU A O 1
ATOM 558 N N . ASP A 1 71 ? -19.660 1.848 25.862 1.00 88.06 71 ASP A N 1
ATOM 559 C CA . ASP A 1 71 ? -19.220 1.413 27.189 1.00 88.06 71 ASP A CA 1
ATOM 560 C C . ASP A 1 71 ? -18.859 2.591 28.110 1.00 88.06 71 ASP A C 1
ATOM 562 O O . ASP A 1 71 ? -19.086 2.502 29.320 1.00 88.06 71 ASP A O 1
ATOM 566 N N . ASN A 1 72 ? -18.356 3.708 27.566 1.00 89.25 72 ASN A N 1
ATOM 567 C CA . ASN A 1 72 ? -18.125 4.924 28.350 1.00 89.25 72 ASN A CA 1
ATOM 568 C C . ASN A 1 72 ? -19.448 5.563 28.794 1.00 89.25 72 ASN A C 1
ATOM 570 O O . ASN A 1 72 ? -19.669 5.787 29.981 1.00 89.25 72 ASN A O 1
ATOM 574 N N . VAL A 1 73 ? -20.381 5.776 27.859 1.00 88.31 73 VAL A N 1
ATOM 575 C CA . VAL A 1 73 ? -21.689 6.388 28.163 1.00 88.31 73 VAL A CA 1
ATOM 576 C C . VAL A 1 73 ? -22.511 5.527 29.131 1.00 88.31 73 VAL A C 1
ATOM 578 O O . VAL A 1 73 ? -23.242 6.060 29.964 1.00 88.31 73 VAL A O 1
ATOM 581 N N . SER A 1 74 ? -22.376 4.199 29.068 1.00 91.44 74 SER A N 1
ATOM 582 C CA . SER A 1 74 ? -23.032 3.279 30.010 1.00 91.44 74 SER A CA 1
ATOM 583 C C . SER A 1 74 ? -22.315 3.131 31.361 1.00 91.44 74 SER A C 1
ATOM 585 O O . SER A 1 74 ? -22.798 2.396 32.224 1.00 91.44 74 SER A O 1
ATOM 587 N N . GLY A 1 75 ? -21.181 3.812 31.564 1.00 88.44 75 GLY A N 1
ATOM 588 C CA . GLY A 1 75 ? -20.410 3.802 32.812 1.00 88.44 75 GLY A CA 1
ATOM 589 C C . GLY A 1 75 ? -19.622 2.513 33.072 1.00 88.44 75 GLY A C 1
ATOM 590 O O . GLY A 1 75 ? -19.063 2.341 34.155 1.00 88.44 75 GLY A O 1
ATOM 591 N N . LYS A 1 76 ? -19.558 1.594 32.100 1.00 90.25 76 LYS A N 1
ATOM 592 C CA . LYS A 1 76 ? -18.746 0.365 32.179 1.00 90.25 76 LYS A CA 1
ATOM 593 C C . LYS A 1 76 ? -17.256 0.648 32.000 1.00 90.25 76 LYS A C 1
ATOM 595 O O . LYS A 1 76 ? -16.417 -0.148 32.426 1.00 90.25 76 LYS A O 1
ATOM 600 N N . LEU A 1 77 ? -16.933 1.771 31.365 1.00 90.38 77 LEU A N 1
ATOM 601 C CA . LEU A 1 77 ? -15.583 2.255 31.135 1.00 90.38 77 LEU A CA 1
ATOM 602 C C . LEU A 1 77 ? -15.401 3.608 31.825 1.00 90.38 77 LEU A C 1
ATOM 604 O O . LEU A 1 77 ? -16.293 4.444 31.800 1.00 90.38 77 LEU A O 1
ATOM 608 N N . THR A 1 78 ? -14.241 3.823 32.445 1.00 89.81 78 THR A N 1
ATOM 609 C CA . THR A 1 78 ? -13.903 5.135 33.007 1.00 89.81 78 THR A CA 1
ATOM 610 C C . THR A 1 78 ? -13.439 6.087 31.907 1.00 89.81 78 THR A C 1
ATOM 612 O O . THR A 1 78 ? -12.756 5.661 30.970 1.00 89.81 78 THR A O 1
ATOM 615 N N . ASP A 1 79 ? -13.698 7.384 32.076 1.00 87.94 79 ASP A N 1
ATOM 616 C CA . ASP A 1 79 ? -13.263 8.421 31.129 1.00 87.94 79 ASP A CA 1
ATOM 617 C C . ASP A 1 79 ? -11.753 8.380 30.851 1.00 87.94 79 ASP A C 1
ATOM 619 O O . ASP A 1 79 ? -11.314 8.520 29.711 1.00 87.94 79 ASP A O 1
ATOM 623 N N . GLU A 1 80 ? -10.931 8.108 31.870 1.00 90.69 80 GLU A N 1
ATOM 624 C CA . GLU A 1 80 ? -9.477 7.992 31.697 1.00 90.69 80 GLU A CA 1
ATOM 625 C C . GLU A 1 80 ? -9.100 6.849 30.737 1.00 90.69 80 GLU A C 1
ATOM 627 O O . GLU A 1 80 ? -8.207 6.986 29.894 1.00 90.69 80 GLU A O 1
ATOM 632 N N . ARG A 1 81 ? -9.787 5.704 30.842 1.00 88.25 81 ARG A N 1
ATOM 633 C CA . ARG A 1 81 ? -9.550 4.550 29.966 1.00 88.25 81 ARG A CA 1
ATOM 634 C C . ARG A 1 81 ? -10.095 4.799 28.564 1.00 88.25 81 ARG A C 1
ATOM 636 O O . ARG A 1 81 ? -9.431 4.417 27.600 1.00 88.25 81 ARG A O 1
ATOM 643 N N . PHE A 1 82 ? -11.245 5.464 28.453 1.00 88.75 82 PHE A N 1
ATOM 644 C CA . PHE A 1 82 ? -11.811 5.904 27.180 1.00 88.75 82 PHE A CA 1
ATOM 645 C C . PHE A 1 82 ? -10.834 6.805 26.418 1.00 88.75 82 PHE A C 1
ATOM 647 O O . PHE A 1 82 ? -10.536 6.530 25.256 1.00 88.75 82 PHE A O 1
ATOM 654 N N . MET A 1 83 ? -10.277 7.827 27.076 1.00 89.88 83 MET A N 1
ATOM 655 C CA . MET A 1 83 ? -9.341 8.768 26.451 1.00 89.88 83 MET A CA 1
ATOM 656 C C . MET A 1 83 ? -8.072 8.066 25.965 1.00 89.88 83 MET A C 1
ATOM 658 O O . MET A 1 83 ? -7.680 8.228 24.811 1.00 89.88 83 MET A O 1
ATOM 662 N N . LYS A 1 84 ? -7.468 7.213 26.806 1.00 90.94 84 LYS A N 1
ATOM 663 C CA . LYS A 1 84 ? -6.267 6.445 26.433 1.00 90.94 84 LYS A CA 1
ATOM 664 C C . LYS A 1 84 ? -6.505 5.514 25.242 1.00 90.94 84 LYS A C 1
ATOM 666 O O . LYS A 1 84 ? -5.644 5.412 24.374 1.00 90.94 84 LYS A O 1
ATOM 671 N N . MET A 1 85 ? -7.633 4.804 25.202 1.00 88.38 85 MET A N 1
ATOM 672 C CA . MET A 1 85 ? -7.926 3.883 24.097 1.00 88.38 85 MET A CA 1
ATOM 673 C C . MET A 1 85 ? -8.311 4.620 22.814 1.00 88.38 85 MET A C 1
ATOM 675 O O . MET A 1 85 ? -7.831 4.244 21.748 1.00 88.38 85 MET A O 1
ATOM 679 N N . SER A 1 86 ? -9.105 5.688 22.919 1.00 85.56 86 SER A N 1
ATOM 680 C CA . SER A 1 86 ? -9.492 6.513 21.769 1.00 85.56 86 SER A CA 1
ATOM 681 C C . SER A 1 86 ? -8.267 7.134 21.108 1.00 85.56 86 SER A C 1
ATOM 683 O O . SER A 1 86 ? -8.093 6.988 19.904 1.00 85.56 86 SER A O 1
ATOM 685 N N . GLN A 1 87 ? -7.348 7.699 21.901 1.00 91.44 87 GLN A N 1
ATOM 686 C CA . GLN A 1 87 ? -6.095 8.244 21.381 1.00 91.44 87 GLN A CA 1
ATOM 687 C C . GLN A 1 87 ? -5.280 7.189 20.618 1.00 91.44 87 GLN A C 1
ATOM 689 O O . GLN A 1 87 ? -4.822 7.444 19.508 1.00 91.44 87 GLN A O 1
ATOM 694 N N . ARG A 1 88 ? -5.124 5.983 21.179 1.00 90.94 88 ARG A N 1
ATOM 695 C CA . ARG A 1 88 ? -4.374 4.902 20.519 1.00 90.94 88 ARG A CA 1
ATOM 696 C C . ARG A 1 88 ? -5.002 4.481 19.192 1.00 90.94 88 ARG A C 1
ATOM 698 O O . ARG A 1 88 ? -4.275 4.214 18.240 1.00 90.94 88 ARG A O 1
ATOM 705 N N . TYR A 1 89 ? -6.328 4.391 19.129 1.00 88.38 89 TYR A N 1
ATOM 706 C CA . TYR A 1 89 ? -7.020 4.029 17.893 1.00 88.38 89 TYR A CA 1
ATOM 707 C C . TYR A 1 89 ? -6.977 5.144 16.854 1.00 88.38 89 TYR A C 1
ATOM 709 O O . TYR A 1 89 ? -6.806 4.841 15.676 1.00 88.38 89 TYR A O 1
ATOM 717 N N . ASP A 1 90 ? -7.052 6.408 17.267 1.00 87.19 90 ASP A N 1
ATOM 718 C CA . ASP A 1 90 ? -6.883 7.545 16.362 1.00 87.19 90 ASP A CA 1
ATOM 719 C C . ASP A 1 90 ? -5.469 7.584 15.769 1.00 87.19 90 ASP A C 1
ATOM 721 O O . ASP A 1 90 ? -5.307 7.761 14.560 1.00 87.19 90 ASP A O 1
ATOM 725 N N . GLU A 1 91 ? -4.441 7.353 16.591 1.00 92.25 91 GLU A N 1
ATOM 726 C CA . GLU A 1 91 ? -3.049 7.241 16.141 1.00 92.25 91 GLU A CA 1
ATOM 727 C C . GLU A 1 91 ? -2.873 6.084 15.143 1.00 92.25 91 GLU A C 1
ATOM 729 O O . GLU A 1 91 ? -2.302 6.274 14.065 1.00 92.25 91 GLU A O 1
ATOM 734 N N . GLU A 1 92 ? -3.417 4.900 15.451 1.00 90.56 92 GLU A N 1
ATOM 735 C CA . GLU A 1 92 ? -3.364 3.736 14.559 1.00 90.56 92 GLU A CA 1
ATOM 736 C C . GLU A 1 92 ? -4.097 4.008 13.233 1.00 90.56 92 GLU A C 1
ATOM 738 O O . GLU A 1 92 ? -3.552 3.750 12.159 1.00 90.56 92 GLU A O 1
ATOM 743 N N . GLN A 1 93 ? -5.296 4.598 13.270 1.00 87.25 93 GLN A N 1
ATOM 744 C CA . GLN A 1 93 ? -6.045 4.960 12.063 1.00 87.25 93 GLN A CA 1
ATOM 745 C C . GLN A 1 93 ? -5.296 5.976 11.195 1.00 87.25 93 GLN A C 1
ATOM 747 O O . GLN A 1 93 ? -5.299 5.854 9.967 1.00 87.25 93 GLN A O 1
ATOM 752 N N . GLN A 1 94 ? -4.669 6.987 11.802 1.00 91.12 94 GLN A N 1
ATOM 753 C CA . GLN A 1 94 ? -3.876 7.969 11.064 1.00 91.12 94 GLN A CA 1
ATOM 754 C C . GLN A 1 94 ? -2.665 7.324 10.395 1.00 91.12 94 GLN A C 1
ATOM 756 O O . GLN A 1 94 ? -2.375 7.643 9.241 1.00 91.12 94 GLN A O 1
ATOM 761 N N . GLN A 1 95 ? -1.978 6.413 11.088 1.00 91.94 95 GLN A N 1
ATOM 762 C CA . GLN A 1 95 ? -0.847 5.696 10.511 1.00 91.94 95 GLN A CA 1
ATOM 763 C C . GLN A 1 95 ? -1.287 4.830 9.325 1.00 91.94 95 GLN A C 1
ATOM 765 O O . GLN A 1 95 ? -0.733 4.961 8.239 1.00 91.94 95 GLN A O 1
ATOM 770 N N . LEU A 1 96 ? -2.354 4.043 9.482 1.00 88.44 96 LEU A N 1
ATOM 771 C CA . LEU A 1 96 ? -2.879 3.190 8.412 1.00 88.44 96 LEU A CA 1
ATOM 772 C C . LEU A 1 96 ? -3.322 3.988 7.174 1.00 88.44 96 LEU A C 1
ATOM 774 O O . LEU A 1 96 ? -3.122 3.541 6.045 1.00 88.44 96 LEU A O 1
ATOM 778 N N . LYS A 1 97 ? -3.890 5.189 7.355 1.00 88.44 97 LYS A N 1
ATOM 779 C CA . LYS A 1 97 ? -4.228 6.087 6.234 1.00 88.44 97 LYS A CA 1
ATOM 780 C C . LYS A 1 97 ? -2.985 6.572 5.487 1.00 88.44 97 LYS A C 1
ATOM 782 O O . LYS A 1 97 ? -2.993 6.585 4.259 1.00 88.44 97 LYS A O 1
ATOM 787 N N . LYS A 1 98 ? -1.915 6.929 6.205 1.00 91.69 98 LYS A N 1
ATOM 788 C CA . LYS A 1 98 ? -0.634 7.306 5.583 1.00 91.69 98 LYS A CA 1
ATOM 789 C C . LYS A 1 98 ? -0.034 6.142 4.800 1.00 91.69 98 LYS A C 1
ATOM 791 O O . LYS A 1 98 ? 0.401 6.345 3.670 1.00 91.69 98 LYS A O 1
ATOM 796 N N . ASP A 1 99 ? -0.077 4.937 5.363 1.00 87.50 99 ASP A N 1
ATOM 797 C CA . ASP A 1 99 ? 0.435 3.732 4.706 1.00 87.50 99 ASP A CA 1
ATOM 798 C C . ASP A 1 99 ? -0.324 3.449 3.394 1.00 87.50 99 ASP A C 1
ATOM 800 O O . ASP A 1 99 ? 0.296 3.121 2.381 1.00 87.50 99 ASP A O 1
ATOM 804 N N . ILE A 1 100 ? -1.653 3.646 3.369 1.00 87.00 100 ILE A N 1
ATOM 805 C CA . ILE A 1 100 ? -2.461 3.556 2.137 1.00 87.00 100 ILE A CA 1
ATOM 806 C C . ILE A 1 100 ? -1.993 4.579 1.097 1.00 87.00 100 ILE A C 1
ATOM 808 O O . ILE A 1 100 ? -1.751 4.211 -0.053 1.00 87.00 100 ILE A O 1
ATOM 812 N N . GLU A 1 101 ? -1.860 5.852 1.477 1.00 87.88 101 GLU A N 1
ATOM 813 C CA . GLU A 1 101 ? -1.436 6.907 0.550 1.00 87.88 101 GLU A CA 1
ATOM 814 C C . GLU A 1 101 ? -0.028 6.666 -0.008 1.00 87.88 101 GLU A C 1
ATOM 816 O O . GLU A 1 101 ? 0.267 7.020 -1.153 1.00 87.88 101 GLU A O 1
ATOM 821 N N . GLU A 1 102 ? 0.875 6.109 0.796 1.00 88.19 102 GLU A N 1
ATOM 822 C CA . GLU A 1 102 ? 2.229 5.777 0.366 1.00 88.19 102 GLU A CA 1
ATOM 823 C C . GLU A 1 102 ? 2.239 4.587 -0.600 1.00 88.19 102 GLU A C 1
ATOM 825 O O . GLU A 1 102 ? 2.863 4.671 -1.665 1.00 88.19 102 GLU A O 1
ATOM 830 N N . LEU A 1 103 ? 1.489 3.525 -0.286 1.00 83.50 103 LEU A N 1
ATOM 831 C CA . LEU A 1 103 ? 1.300 2.366 -1.162 1.00 83.50 103 LEU A CA 1
ATOM 832 C C . LEU A 1 103 ? 0.690 2.767 -2.510 1.00 83.50 103 LEU A C 1
ATOM 834 O O . LEU A 1 103 ? 1.165 2.319 -3.556 1.00 83.50 103 LEU A O 1
ATOM 838 N N . GLN A 1 104 ? -0.317 3.644 -2.506 1.00 81.50 104 GLN A N 1
ATOM 839 C CA . GLN A 1 104 ? -0.930 4.180 -3.725 1.00 81.50 104 GLN A CA 1
ATOM 840 C C . GLN A 1 104 ? 0.080 4.984 -4.547 1.00 81.50 104 GLN A C 1
ATOM 842 O O . GLN A 1 104 ? 0.295 4.680 -5.718 1.00 81.50 104 GLN A O 1
ATOM 847 N N . ARG A 1 105 ? 0.807 5.917 -3.918 1.00 83.06 105 ARG A N 1
ATOM 848 C CA . ARG A 1 105 ? 1.865 6.688 -4.594 1.00 83.06 105 ARG A CA 1
ATOM 849 C C . ARG A 1 105 ? 2.971 5.804 -5.165 1.00 83.06 105 ARG A C 1
ATOM 851 O O . ARG A 1 105 ? 3.544 6.126 -6.205 1.00 83.06 105 ARG A O 1
ATOM 858 N N . GLN A 1 106 ? 3.328 4.712 -4.494 1.00 78.06 106 GLN A N 1
ATOM 859 C CA . GLN A 1 106 ? 4.302 3.758 -5.018 1.00 78.06 106 GLN A CA 1
ATOM 860 C C . GLN A 1 106 ? 3.759 3.014 -6.242 1.00 78.06 106 GLN A C 1
ATOM 862 O O . GLN A 1 106 ? 4.477 2.909 -7.236 1.00 78.06 106 GLN A O 1
ATOM 867 N N . CYS A 1 107 ? 2.502 2.568 -6.201 1.00 73.25 107 CYS A N 1
ATOM 868 C CA . CYS A 1 107 ? 1.847 1.941 -7.347 1.00 73.25 107 CYS A CA 1
ATOM 869 C C . CYS A 1 107 ? 1.776 2.895 -8.547 1.00 73.25 107 CYS A C 1
ATOM 871 O O . CYS A 1 107 ? 2.125 2.492 -9.655 1.00 73.25 107 CYS A O 1
ATOM 873 N N . ASP A 1 108 ? 1.413 4.161 -8.328 1.00 70.25 108 ASP A N 1
ATOM 874 C CA . ASP A 1 108 ? 1.326 5.174 -9.385 1.00 70.25 108 ASP A CA 1
ATOM 875 C C . ASP A 1 108 ? 2.694 5.465 -10.011 1.00 70.25 108 ASP A C 1
ATOM 877 O O . ASP A 1 108 ? 2.825 5.461 -11.233 1.00 70.25 108 ASP A O 1
ATOM 881 N N . ARG A 1 109 ? 3.753 5.601 -9.200 1.00 68.81 109 ARG A N 1
ATOM 882 C CA . ARG A 1 109 ? 5.130 5.775 -9.703 1.00 68.81 109 ARG A CA 1
ATOM 883 C C . ARG A 1 109 ? 5.607 4.601 -10.556 1.00 68.81 109 ARG A C 1
ATOM 885 O O . ARG A 1 109 ? 6.302 4.809 -11.552 1.00 68.81 109 ARG A O 1
ATOM 892 N N . GLU A 1 110 ? 5.271 3.373 -10.173 1.00 64.31 110 GLU A N 1
ATOM 893 C CA . GLU A 1 110 ? 5.618 2.184 -10.957 1.00 64.31 110 GLU A CA 1
ATOM 894 C C . GLU A 1 110 ? 4.785 2.085 -12.249 1.00 64.31 110 GLU A C 1
ATOM 896 O O . GLU A 1 110 ? 5.295 1.642 -13.285 1.00 64.31 110 GLU A O 1
ATOM 901 N N . ASN A 1 111 ? 3.549 2.593 -12.238 1.00 61.47 111 ASN A N 1
ATOM 902 C CA . ASN A 1 111 ? 2.708 2.719 -13.429 1.00 61.47 111 ASN A CA 1
ATOM 903 C C . ASN A 1 111 ? 3.217 3.816 -14.383 1.00 61.47 111 ASN A C 1
ATOM 905 O O . ASN A 1 111 ? 3.305 3.587 -15.586 1.00 61.47 111 ASN A O 1
ATOM 909 N N . ASP A 1 112 ? 3.657 4.966 -13.870 1.00 55.19 112 ASP A N 1
ATOM 910 C CA . ASP A 1 112 ? 4.275 6.042 -14.661 1.00 55.19 112 ASP A CA 1
ATOM 911 C C . ASP A 1 112 ? 5.627 5.619 -15.248 1.00 55.19 112 ASP A C 1
ATOM 913 O O . ASP A 1 112 ? 6.003 5.995 -16.364 1.00 55.19 112 ASP A O 1
ATOM 917 N N . ARG A 1 113 ? 6.358 4.755 -14.534 1.00 52.19 113 ARG A N 1
ATOM 918 C CA . ARG A 1 113 ? 7.560 4.094 -15.050 1.00 52.19 113 ARG A CA 1
ATOM 919 C C . ARG A 1 113 ? 7.262 3.085 -16.144 1.00 52.19 113 ARG A C 1
ATOM 921 O O . ARG A 1 113 ? 8.235 2.603 -16.734 1.00 52.19 113 ARG A O 1
ATOM 928 N N . ALA A 1 114 ? 6.005 2.752 -16.457 1.00 54.16 114 ALA A N 1
ATOM 929 C CA . ALA A 1 114 ? 5.611 1.890 -17.574 1.00 54.16 114 ALA A CA 1
ATOM 930 C C . ALA A 1 114 ? 5.860 2.566 -18.940 1.00 54.16 114 ALA A C 1
ATOM 932 O O . ALA A 1 114 ? 4.957 2.859 -19.711 1.00 54.16 114 ALA A O 1
ATOM 933 N N . PHE A 1 115 ? 7.144 2.775 -19.226 1.00 53.38 115 PHE A N 1
ATOM 934 C CA . PHE A 1 115 ? 7.809 3.106 -20.479 1.00 53.38 115 PHE A CA 1
ATOM 935 C C . PHE A 1 115 ? 6.885 3.242 -21.700 1.00 53.38 115 PHE A C 1
ATOM 937 O O . PHE A 1 115 ? 6.513 2.265 -22.364 1.00 53.38 115 PHE A O 1
ATOM 944 N N . CYS A 1 116 ? 6.555 4.488 -22.031 1.00 56.62 116 CYS A N 1
ATOM 945 C CA . CYS A 1 116 ? 5.830 4.819 -23.247 1.00 56.62 116 CYS A CA 1
ATOM 946 C C . CYS A 1 116 ? 6.692 4.516 -24.481 1.00 56.62 116 CYS A C 1
ATOM 948 O O . CYS A 1 116 ? 7.867 4.884 -24.553 1.00 56.62 116 CYS A O 1
ATOM 950 N N . LYS A 1 117 ? 6.078 3.904 -25.503 1.00 58.00 117 LYS A N 1
ATOM 951 C CA . LYS A 1 117 ? 6.656 3.688 -26.847 1.00 58.00 117 LYS A CA 1
ATOM 952 C C . LYS A 1 117 ? 7.350 4.949 -27.386 1.00 58.00 117 LYS A C 1
ATOM 954 O O . LYS A 1 117 ? 8.393 4.854 -28.025 1.00 58.00 117 LYS A O 1
ATOM 959 N N . GLU A 1 118 ? 6.793 6.121 -27.092 1.00 59.69 118 GLU A N 1
ATOM 960 C CA . GLU A 1 118 ? 7.346 7.422 -27.472 1.00 59.69 118 GLU A CA 1
ATOM 961 C C . GLU A 1 118 ? 8.648 7.778 -26.755 1.00 59.69 118 GLU A C 1
ATOM 963 O O . GLU A 1 118 ? 9.554 8.297 -27.400 1.00 59.69 118 GLU A O 1
ATOM 968 N N . GLN A 1 119 ? 8.795 7.464 -25.464 1.00 64.25 119 GLN A N 1
ATOM 969 C CA . GLN A 1 119 ? 10.043 7.718 -24.736 1.00 64.25 119 GLN A CA 1
ATOM 970 C C . GLN A 1 119 ? 11.178 6.836 -25.267 1.00 64.25 119 GLN A C 1
ATOM 972 O O . GLN A 1 119 ? 12.286 7.330 -25.475 1.00 64.25 119 GLN A O 1
ATOM 977 N N . PHE A 1 120 ? 10.888 5.569 -25.594 1.00 65.94 120 PHE A N 1
ATOM 978 C CA . PHE A 1 120 ? 11.856 4.684 -26.249 1.00 65.94 120 PHE A CA 1
ATOM 979 C C . PHE A 1 120 ? 12.255 5.201 -27.631 1.00 65.94 120 PHE A C 1
ATOM 981 O O . PHE A 1 120 ? 13.436 5.328 -27.937 1.00 65.94 120 PHE A O 1
ATOM 988 N N . LEU A 1 121 ? 11.270 5.552 -28.463 1.00 65.19 121 LEU A N 1
ATOM 989 C CA . LEU A 1 121 ? 11.517 6.096 -29.798 1.00 65.19 121 LEU A CA 1
ATOM 990 C C . LEU A 1 121 ? 12.305 7.409 -29.749 1.00 65.19 121 LEU A C 1
ATOM 992 O O . LEU A 1 121 ? 13.169 7.633 -30.595 1.00 65.19 121 LEU A O 1
ATOM 996 N N . LYS A 1 122 ? 12.040 8.261 -28.756 1.00 69.81 122 LYS A N 1
ATOM 997 C CA . LYS A 1 122 ? 12.769 9.511 -28.531 1.00 69.81 122 LYS A CA 1
ATOM 998 C C . LYS A 1 122 ? 14.213 9.248 -28.106 1.00 69.81 122 LYS A C 1
ATOM 1000 O O . LYS A 1 122 ? 15.109 9.912 -28.618 1.00 69.81 122 LYS A O 1
ATOM 1005 N N . ALA A 1 123 ? 14.446 8.262 -27.239 1.00 68.62 123 ALA A N 1
ATOM 1006 C CA . ALA A 1 123 ? 15.789 7.837 -26.857 1.00 68.62 123 ALA A CA 1
ATOM 1007 C C . ALA A 1 123 ? 16.562 7.286 -28.068 1.00 68.62 123 ALA A C 1
ATOM 1009 O O . ALA A 1 123 ? 17.631 7.794 -28.388 1.00 68.62 123 ALA A O 1
ATOM 1010 N N . VAL A 1 124 ? 15.981 6.338 -28.813 1.00 69.50 124 VAL A N 1
ATOM 1011 C CA . VAL A 1 124 ? 16.590 5.755 -30.024 1.00 69.50 124 VAL A CA 1
ATOM 1012 C C . VAL A 1 124 ? 16.909 6.829 -31.069 1.00 69.50 124 VAL A C 1
ATOM 1014 O O . VAL A 1 124 ? 18.021 6.857 -31.588 1.00 69.50 124 VAL A O 1
ATOM 1017 N N . ARG A 1 125 ? 15.990 7.769 -31.338 1.00 68.94 125 ARG A N 1
ATOM 1018 C CA . ARG A 1 125 ? 16.253 8.906 -32.244 1.00 68.94 125 ARG A CA 1
ATOM 1019 C C . ARG A 1 125 ? 17.395 9.792 -31.750 1.00 68.94 125 ARG A C 1
ATOM 1021 O O . ARG A 1 125 ? 18.284 10.111 -32.533 1.00 68.94 125 ARG A O 1
ATOM 1028 N N . LYS A 1 126 ? 17.419 10.123 -30.455 1.00 72.38 126 LYS A N 1
ATOM 1029 C CA . LYS A 1 126 ? 18.495 10.914 -29.840 1.00 72.38 126 LYS A CA 1
ATOM 1030 C C . LYS A 1 126 ? 19.860 10.239 -30.005 1.00 72.38 126 LYS A C 1
ATOM 1032 O O . LYS A 1 126 ? 20.838 10.932 -30.257 1.00 72.38 126 LYS A O 1
ATOM 1037 N N . PHE A 1 127 ? 19.928 8.910 -29.910 1.00 67.81 127 PHE A N 1
ATOM 1038 C CA . PHE A 1 127 ? 21.165 8.154 -30.140 1.00 67.81 127 PHE A CA 1
ATOM 1039 C C . PHE A 1 127 ? 21.572 8.103 -31.618 1.00 67.81 127 PHE A C 1
ATOM 1041 O O . PHE A 1 127 ? 22.762 8.158 -31.921 1.00 67.81 127 PHE A O 1
ATOM 1048 N N . MET A 1 128 ? 20.614 8.064 -32.547 1.00 67.06 128 MET A N 1
ATOM 1049 C CA . MET A 1 128 ? 20.905 8.094 -33.986 1.00 67.06 128 MET A CA 1
ATOM 1050 C C . MET A 1 128 ? 21.397 9.466 -34.470 1.00 67.06 128 MET A C 1
ATOM 1052 O O . MET A 1 128 ? 22.268 9.533 -35.333 1.00 67.06 128 MET A O 1
ATOM 1056 N N . GLU A 1 129 ? 20.885 10.555 -33.895 1.00 71.19 129 GLU A N 1
ATOM 1057 C CA . GLU A 1 129 ? 21.261 11.935 -34.247 1.00 71.19 129 GLU A CA 1
ATOM 1058 C C . GLU A 1 129 ? 22.510 12.439 -33.500 1.00 71.19 129 GLU A C 1
ATOM 1060 O O . GLU A 1 129 ? 23.049 13.506 -33.810 1.00 71.19 129 GLU A O 1
ATOM 1065 N N . MET A 1 130 ? 23.000 11.676 -32.521 1.00 70.94 130 MET A N 1
ATOM 1066 C CA . MET A 1 130 ? 24.148 12.047 -31.699 1.00 70.94 130 MET A CA 1
ATOM 1067 C C . MET A 1 130 ? 25.434 12.090 -32.523 1.00 70.94 130 MET A C 1
ATOM 1069 O O . MET A 1 130 ? 25.833 11.094 -33.127 1.00 70.94 130 MET A O 1
ATOM 1073 N N . LYS A 1 131 ? 26.109 13.245 -32.528 1.00 64.00 131 LYS A N 1
ATOM 1074 C CA . LYS A 1 131 ? 27.375 13.463 -33.251 1.00 64.00 131 LYS A CA 1
ATOM 1075 C C . LYS A 1 131 ? 28.621 13.240 -32.388 1.00 64.00 131 LYS A C 1
ATOM 1077 O O . LYS A 1 131 ? 29.688 13.002 -32.940 1.00 64.00 131 LYS A O 1
ATOM 1082 N N . THR A 1 132 ? 28.492 13.305 -31.063 1.00 68.38 132 THR A N 1
ATOM 1083 C CA . THR A 1 132 ? 29.607 13.204 -30.114 1.00 68.38 132 THR A CA 1
ATOM 1084 C C . THR A 1 132 ? 29.286 12.237 -28.984 1.00 68.38 132 THR A C 1
ATOM 1086 O O . THR A 1 132 ? 28.214 12.288 -28.387 1.00 68.38 132 THR A O 1
ATOM 1089 N N . LEU A 1 133 ? 30.239 11.358 -28.685 1.00 64.75 133 LEU A N 1
ATOM 1090 C CA . LEU A 1 133 ? 30.147 10.405 -27.590 1.00 64.75 133 LEU A CA 1
ATOM 1091 C C . LEU A 1 133 ? 30.603 11.099 -26.298 1.00 64.75 133 LEU A C 1
ATOM 1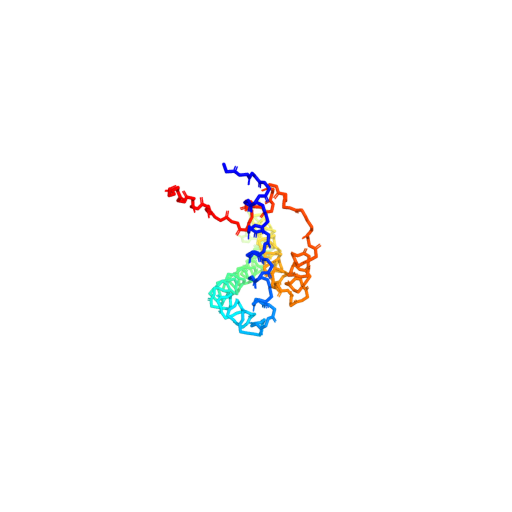093 O O . LEU A 1 133 ? 31.781 11.429 -26.162 1.00 64.75 133 LEU A O 1
ATOM 1097 N N . THR A 1 134 ? 29.685 11.377 -25.371 1.00 72.06 134 THR A N 1
ATOM 1098 C CA . THR A 1 134 ? 30.052 11.922 -24.054 1.00 72.06 134 THR A CA 1
ATOM 1099 C C . THR A 1 134 ? 30.383 10.793 -23.072 1.00 72.06 134 THR A C 1
ATOM 1101 O O . THR A 1 134 ? 29.782 9.719 -23.159 1.00 72.06 134 THR A O 1
ATOM 1104 N N . PRO A 1 135 ? 31.296 11.012 -22.103 1.00 66.56 135 PRO A N 1
ATOM 1105 C CA . PRO A 1 135 ? 31.675 9.990 -21.121 1.00 66.56 135 PRO A CA 1
ATOM 1106 C C . PRO A 1 135 ? 30.480 9.424 -20.343 1.00 66.56 135 PRO A C 1
ATOM 1108 O O . PRO A 1 135 ? 30.406 8.225 -20.103 1.00 66.56 135 PRO A O 1
ATOM 1111 N N . THR A 1 136 ? 29.502 10.270 -20.014 1.00 65.00 136 THR A N 1
ATOM 1112 C CA . THR A 1 136 ? 28.267 9.873 -19.324 1.00 65.00 136 THR A CA 1
ATOM 1113 C C . THR A 1 136 ? 27.466 8.845 -20.124 1.00 65.00 136 THR A C 1
ATOM 1115 O O . THR A 1 136 ? 27.018 7.847 -19.578 1.00 65.00 136 THR A O 1
ATOM 1118 N N . ILE A 1 137 ? 27.341 9.050 -21.436 1.00 66.44 137 ILE A N 1
ATOM 1119 C CA . ILE A 1 137 ? 26.569 8.172 -22.324 1.00 66.44 137 ILE A CA 1
ATOM 1120 C C . ILE A 1 137 ? 27.322 6.866 -22.585 1.00 66.44 137 ILE A C 1
ATOM 1122 O O . ILE A 1 137 ? 26.705 5.812 -22.703 1.00 66.44 137 ILE A O 1
ATOM 1126 N N . LEU A 1 138 ? 28.657 6.922 -22.632 1.00 66.25 138 LEU A N 1
ATOM 1127 C CA . LEU A 1 138 ? 29.488 5.726 -22.713 1.00 66.25 138 LEU A CA 1
ATOM 1128 C C . LEU A 1 138 ? 29.256 4.820 -21.495 1.00 66.25 138 LEU A C 1
ATOM 1130 O O . LEU A 1 138 ? 28.999 3.637 -21.674 1.00 66.25 138 LEU A O 1
ATOM 1134 N N . HIS A 1 139 ? 29.281 5.378 -20.283 1.00 66.81 139 HIS A N 1
ATOM 1135 C CA . HIS A 1 139 ? 29.043 4.615 -19.054 1.00 66.81 139 HIS A CA 1
ATOM 1136 C C . HIS A 1 139 ? 27.614 4.074 -18.931 1.00 66.81 139 HIS A C 1
ATOM 1138 O O . HIS A 1 139 ? 27.419 3.019 -18.337 1.00 66.81 139 HIS A O 1
ATOM 1144 N N . GLU A 1 140 ? 26.618 4.765 -19.490 1.00 62.84 140 GLU A N 1
ATOM 1145 C CA . GLU A 1 140 ? 25.229 4.287 -19.486 1.00 62.84 140 GLU A CA 1
ATOM 1146 C C . GLU A 1 140 ? 24.966 3.163 -20.500 1.00 62.84 140 GLU A C 1
ATOM 1148 O O . GLU A 1 140 ? 24.085 2.335 -20.276 1.00 62.84 140 GLU A O 1
ATOM 1153 N N . LEU A 1 141 ? 25.685 3.137 -21.628 1.00 61.97 141 LEU A N 1
ATOM 1154 C CA . LEU A 1 141 ? 25.389 2.233 -22.748 1.00 61.97 141 LEU A CA 1
ATOM 1155 C C . LEU A 1 141 ? 26.400 1.101 -22.931 1.00 61.97 141 LEU A C 1
ATOM 1157 O O . LEU A 1 141 ? 26.087 0.114 -23.600 1.00 61.97 141 LEU A O 1
ATOM 1161 N N . VAL A 1 142 ? 27.614 1.250 -22.404 1.00 67.25 142 VAL A N 1
ATOM 1162 C CA . VAL A 1 142 ? 28.726 0.329 -22.641 1.00 67.25 142 VAL A CA 1
ATOM 1163 C C . VAL A 1 142 ? 29.225 -0.214 -21.312 1.00 67.25 142 VAL A C 1
ATOM 1165 O O . VAL A 1 142 ? 29.846 0.491 -20.524 1.00 67.25 142 VAL A O 1
ATOM 1168 N N . GLU A 1 143 ? 28.973 -1.501 -21.088 1.00 60.88 143 GLU A N 1
ATOM 1169 C CA . GLU A 1 143 ? 29.396 -2.200 -19.873 1.00 60.88 143 GLU A CA 1
ATOM 1170 C C . GLU A 1 143 ? 30.910 -2.477 -19.866 1.00 60.88 143 GLU A C 1
ATOM 1172 O O . GLU A 1 143 ? 31.566 -2.338 -18.835 1.00 60.88 143 GLU A O 1
ATOM 1177 N N . ARG A 1 144 ? 31.494 -2.823 -21.025 1.00 74.62 144 ARG A N 1
ATOM 1178 C CA . ARG A 1 144 ? 32.939 -3.057 -21.188 1.00 74.62 144 ARG A CA 1
ATOM 1179 C C . ARG A 1 144 ? 33.378 -2.887 -22.646 1.00 74.62 144 ARG A C 1
ATOM 1181 O O . ARG A 1 144 ? 32.620 -3.212 -23.557 1.00 74.62 144 ARG A O 1
ATOM 1188 N N . ILE A 1 145 ? 34.606 -2.405 -22.865 1.00 75.44 145 ILE A N 1
ATOM 1189 C CA . ILE A 1 145 ? 35.264 -2.361 -24.182 1.00 75.44 145 ILE A CA 1
ATOM 1190 C C . ILE A 1 145 ? 36.515 -3.231 -24.113 1.00 75.44 145 ILE A C 1
ATOM 1192 O O . ILE A 1 145 ? 37.487 -2.860 -23.457 1.00 75.44 145 ILE A O 1
ATOM 1196 N N . ASP A 1 146 ? 36.495 -4.362 -24.814 1.00 76.12 146 ASP A N 1
ATOM 1197 C CA . ASP A 1 146 ? 37.650 -5.250 -24.919 1.00 76.12 146 ASP A CA 1
ATOM 1198 C C . ASP A 1 146 ? 38.443 -4.901 -26.183 1.00 76.12 146 ASP A C 1
ATOM 1200 O O . ASP A 1 146 ? 37.951 -5.036 -27.305 1.00 76.12 146 ASP A O 1
ATOM 1204 N N . VAL A 1 147 ? 39.672 -4.412 -26.000 1.00 76.44 147 VAL A N 1
ATOM 1205 C CA . VAL A 1 147 ? 40.585 -4.072 -27.097 1.00 76.44 147 VAL A CA 1
ATOM 1206 C C . VAL A 1 147 ? 41.671 -5.133 -27.179 1.00 76.44 147 VAL A C 1
ATOM 1208 O O . VAL A 1 147 ? 42.509 -5.241 -26.286 1.00 76.44 147 VAL A O 1
ATOM 1211 N N . TYR A 1 148 ? 41.687 -5.882 -28.276 1.00 72.75 148 TYR A N 1
ATOM 1212 C CA . TYR A 1 148 ? 42.758 -6.825 -28.576 1.00 72.75 148 TYR A CA 1
ATOM 1213 C C . TYR A 1 148 ? 43.818 -6.125 -29.432 1.00 72.75 148 TYR A C 1
ATOM 1215 O O . TYR A 1 148 ? 43.511 -5.618 -30.511 1.00 72.75 148 TYR A O 1
ATOM 1223 N N . GLN A 1 149 ? 45.061 -6.068 -28.948 1.00 66.12 149 GLN A N 1
ATOM 1224 C CA . GLN A 1 149 ? 46.203 -5.686 -29.778 1.00 66.12 149 GLN A CA 1
ATOM 1225 C C . GLN A 1 149 ? 46.657 -6.911 -30.570 1.00 66.12 149 GLN A C 1
ATOM 1227 O O . GLN A 1 149 ? 46.903 -7.964 -29.986 1.00 66.12 149 GLN A O 1
ATOM 1232 N N . THR A 1 150 ? 46.730 -6.765 -31.892 1.00 51.56 150 THR A N 1
ATOM 1233 C CA . THR A 1 150 ? 47.509 -7.660 -32.757 1.00 51.56 150 THR A CA 1
ATOM 1234 C C . THR A 1 150 ? 48.876 -7.038 -32.979 1.00 51.56 150 THR A C 1
ATOM 1236 O O . THR A 1 150 ? 48.916 -5.792 -33.124 1.00 51.56 150 THR A O 1
#

Foldseek 3Di:
DDPVVVFVVVLVVLLVVLVVCVVCVVVVLVVVVVVVCVVVVVVVVVLVVVLVVLVVVLVVLVVVLVVLVVCVVVVVDPPVRSVVSVVVSVVSNVVSVVVNVVSVVVVVVVVVVSDDSVVSVVVSVCSNPDPGDDPVNCVVPPPDDDDDDD